Protein AF-A0A8T1SJV1-F1 (afdb_monomer_lite)

Foldseek 3Di:
DPPPPDDPPPVLLVVLVVVLVVVDDPPDDLVRSLVVCVVVVCCVVRVSPNVVSVCVVVVVVVVVVVVVVVVVVVVVVVVVVVVVVVVVVVVVVVVVVVVVVVD

Secondary structure (DSSP, 8-state):
---------HHHHHHHHHHHTTTS-TT--HHHHHHHHHHTTGGGTSHHHHHHHHHHHHHHHHHHHHHHHHHHHHHHHHHHHHHHHHHHHHHHHHHHHHHHHT-

Organism: Chelydra serpentina (NCBI:txid8475)

InterPro domains:
  IPR008906 HAT, C-terminal dimerisation domain [PF05699] (33-101)

Sequence (103 aa):
TRDDMLDIEVSDLGNELKALSRYISAGSTPKAILEYMCTNKMATLFPNAFVALRILLTLPVTVASGERSFSKLKLIKTHLRSTMTQERLVGLATVSIEHELAQ

Radius of gyration: 29.12 Å; chains: 1; bounding box: 58×38×87 Å

Structure (mmCIF, N/CA/C/O backbone):
data_AF-A0A8T1SJV1-F1
#
_entry.id   AF-A0A8T1SJV1-F1
#
loop_
_atom_site.group_PDB
_atom_site.id
_atom_site.type_symbol
_atom_site.label_atom_id
_atom_site.label_alt_id
_atom_site.label_comp_id
_atom_site.label_asym_id
_atom_site.label_entity_id
_atom_site.label_seq_id
_atom_site.pdbx_PDB_ins_code
_atom_site.Cartn_x
_atom_site.Cartn_y
_atom_site.Cartn_z
_atom_site.occupancy
_atom_site.B_iso_or_equiv
_atom_site.auth_seq_id
_atom_site.auth_comp_id
_atom_site.auth_asym_id
_atom_site.auth_atom_id
_atom_site.pdbx_PDB_model_num
ATOM 1 N N . THR A 1 1 ? -4.524 24.553 -34.885 1.00 46.28 1 THR A N 1
ATOM 2 C CA . THR A 1 1 ? -4.637 23.127 -35.253 1.00 46.28 1 THR A CA 1
ATOM 3 C C . THR A 1 1 ? -3.517 22.371 -34.584 1.00 46.28 1 THR A C 1
ATOM 5 O O . THR A 1 1 ? -2.404 22.883 -34.614 1.00 46.28 1 THR A O 1
ATOM 8 N N . ARG A 1 2 ? -3.827 21.196 -34.027 1.00 46.53 2 ARG A N 1
ATOM 9 C CA . ARG A 1 2 ? -3.014 20.332 -33.149 1.00 46.53 2 ARG A CA 1
ATOM 10 C C . ARG A 1 2 ? -3.177 20.607 -31.658 1.00 46.53 2 ARG A C 1
ATOM 12 O O . ARG A 1 2 ? -2.234 20.947 -30.958 1.00 46.53 2 ARG A O 1
ATOM 19 N N . ASP A 1 3 ? -4.412 20.372 -31.233 1.00 50.00 3 ASP A N 1
ATOM 20 C CA . ASP A 1 3 ? -4.800 19.942 -29.884 1.00 50.00 3 ASP A CA 1
ATOM 21 C C . ASP A 1 3 ? -4.587 18.413 -29.720 1.00 50.00 3 ASP A C 1
ATOM 23 O O . ASP A 1 3 ? -5.235 17.753 -28.925 1.00 50.00 3 ASP A O 1
ATOM 27 N N . ASP A 1 4 ? -3.671 17.825 -30.499 1.00 58.31 4 ASP A N 1
ATOM 28 C CA . ASP A 1 4 ? -3.424 16.380 -30.552 1.00 58.31 4 ASP A CA 1
ATOM 29 C C . ASP A 1 4 ? -2.208 16.007 -29.690 1.00 58.31 4 ASP A C 1
ATOM 31 O O . ASP A 1 4 ? -1.321 15.271 -30.132 1.00 58.31 4 ASP A O 1
ATOM 35 N N . MET A 1 5 ? -2.090 16.564 -28.478 1.00 54.81 5 MET A N 1
ATOM 36 C CA . MET A 1 5 ? -1.016 16.175 -27.556 1.00 54.81 5 MET A CA 1
ATOM 37 C C . MET A 1 5 ? -1.392 14.881 -26.826 1.00 54.81 5 MET A C 1
ATOM 39 O O . MET A 1 5 ? -1.605 14.872 -25.621 1.00 54.81 5 MET A O 1
ATOM 43 N N . LEU A 1 6 ? -1.458 13.822 -27.639 1.00 58.56 6 LEU A N 1
ATOM 44 C CA . LEU A 1 6 ? -1.183 12.418 -27.350 1.00 58.56 6 LEU A CA 1
ATOM 45 C C . LEU A 1 6 ? -1.715 11.929 -26.001 1.00 58.56 6 LEU A C 1
ATOM 47 O O . LEU A 1 6 ? -0.987 11.899 -25.006 1.00 58.56 6 LEU A O 1
ATOM 51 N N . ASP A 1 7 ? -2.961 11.456 -26.008 1.00 62.12 7 ASP A N 1
ATOM 52 C CA . ASP A 1 7 ? -3.385 10.442 -25.048 1.00 62.12 7 ASP A CA 1
ATOM 53 C C . ASP A 1 7 ? -2.308 9.349 -25.003 1.00 62.12 7 ASP A C 1
ATOM 55 O O . ASP A 1 7 ? -1.898 8.826 -26.041 1.00 62.12 7 ASP A O 1
ATOM 59 N N . ILE A 1 8 ? -1.816 9.024 -23.806 1.00 58.06 8 ILE A N 1
ATOM 60 C CA . ILE A 1 8 ? -0.963 7.850 -23.607 1.00 58.06 8 ILE A CA 1
ATOM 61 C C . ILE A 1 8 ? -1.807 6.655 -24.046 1.00 58.06 8 ILE A C 1
ATOM 63 O O . ILE A 1 8 ? -2.771 6.294 -23.364 1.00 58.06 8 ILE A O 1
ATOM 67 N N . GLU A 1 9 ? -1.486 6.068 -25.200 1.00 63.81 9 GLU A N 1
ATOM 68 C CA . GLU A 1 9 ? -2.188 4.882 -25.661 1.00 63.81 9 GLU A CA 1
ATOM 69 C C . GLU A 1 9 ? -2.053 3.808 -24.577 1.00 63.81 9 GLU A C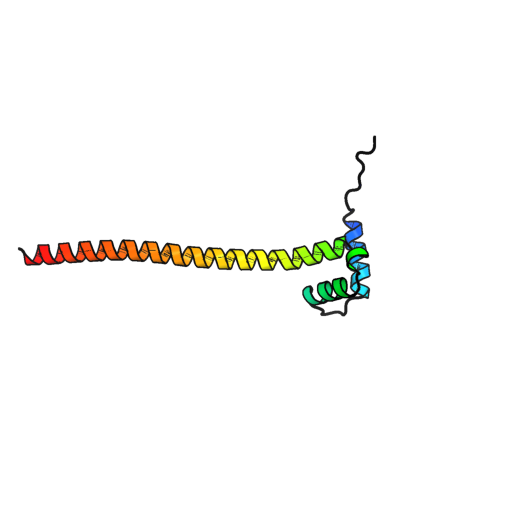 1
ATOM 71 O O . GLU A 1 9 ? -0.955 3.473 -24.137 1.00 63.81 9 GLU A O 1
ATOM 76 N N . VAL A 1 10 ? -3.172 3.221 -24.144 1.00 57.81 10 VAL A N 1
ATOM 77 C CA . VAL A 1 10 ? -3.180 2.074 -23.210 1.00 57.81 10 VAL A CA 1
ATOM 78 C C . VAL A 1 10 ? -2.234 0.954 -23.678 1.00 57.81 10 VAL A C 1
ATOM 80 O O . VAL A 1 10 ? -1.661 0.225 -22.862 1.00 57.81 10 VAL A O 1
ATOM 83 N N . SER A 1 11 ? -2.039 0.853 -24.994 1.00 62.28 11 SER A N 1
ATOM 84 C CA . SER A 1 11 ? -1.077 -0.007 -25.681 1.00 62.28 11 SER A CA 1
ATOM 85 C C . SER A 1 11 ? 0.360 0.149 -25.164 1.00 62.28 11 SER A C 1
ATOM 87 O O . SER A 1 11 ? 1.065 -0.854 -25.024 1.00 62.28 11 SER A O 1
ATOM 89 N N . ASP A 1 12 ? 0.790 1.371 -24.833 1.00 76.81 12 ASP A N 1
ATOM 90 C CA . ASP A 1 12 ? 2.160 1.668 -24.402 1.00 76.81 12 ASP A CA 1
ATOM 91 C C . ASP A 1 12 ? 2.461 1.062 -23.037 1.00 76.81 12 ASP A C 1
ATOM 93 O O . ASP A 1 12 ? 3.484 0.399 -22.869 1.00 76.81 12 ASP A O 1
ATOM 97 N N . LEU A 1 13 ? 1.531 1.160 -22.083 1.00 79.12 13 LEU A N 1
ATOM 98 C CA . LEU A 1 13 ? 1.696 0.521 -20.777 1.00 79.12 13 LEU A CA 1
ATOM 99 C C . LEU A 1 13 ? 1.818 -1.004 -20.913 1.00 79.12 13 LEU A C 1
ATOM 101 O O . LEU A 1 13 ? 2.663 -1.621 -20.265 1.00 79.12 13 LEU A O 1
ATOM 105 N N . GLY A 1 14 ? 0.992 -1.622 -21.763 1.00 79.50 14 GLY A N 1
ATOM 106 C CA . GLY A 1 14 ? 1.045 -3.065 -22.005 1.00 79.50 14 GLY A CA 1
ATOM 107 C C . GLY A 1 14 ? 2.384 -3.512 -22.599 1.00 79.50 14 GLY A C 1
ATOM 108 O O . GLY A 1 14 ? 2.958 -4.518 -22.167 1.00 79.50 14 GLY A O 1
ATOM 109 N N . ASN A 1 15 ? 2.914 -2.738 -23.547 1.00 83.50 15 ASN A N 1
ATOM 110 C CA . ASN A 1 15 ? 4.212 -2.989 -24.168 1.00 83.50 15 ASN A CA 1
ATOM 111 C C . ASN A 1 15 ? 5.368 -2.802 -23.175 1.00 83.50 15 ASN A C 1
ATOM 113 O O . ASN A 1 15 ? 6.247 -3.665 -23.095 1.00 83.50 15 ASN A O 1
ATOM 117 N N . GLU A 1 16 ? 5.338 -1.737 -22.371 1.00 85.50 16 GLU A N 1
ATOM 118 C CA . GLU A 1 16 ? 6.316 -1.494 -21.308 1.00 85.50 16 GLU A CA 1
ATOM 119 C C . GLU A 1 16 ? 6.298 -2.609 -20.258 1.00 85.50 16 GLU A C 1
ATOM 121 O O . GLU A 1 16 ? 7.354 -3.100 -19.868 1.00 85.50 16 GLU A O 1
ATOM 126 N N . LEU A 1 17 ? 5.118 -3.074 -19.835 1.00 83.25 17 LEU A N 1
ATOM 127 C CA . LEU A 1 17 ? 4.993 -4.168 -18.869 1.00 83.25 17 LEU A CA 1
ATOM 128 C C . LEU A 1 17 ? 5.525 -5.492 -19.425 1.00 83.25 17 LEU A C 1
ATOM 130 O O . LEU A 1 17 ? 6.191 -6.236 -18.703 1.00 83.25 17 LEU A O 1
ATOM 134 N N . LYS A 1 18 ? 5.286 -5.778 -20.709 1.00 85.75 18 LYS A N 1
ATOM 135 C CA . LYS A 1 18 ? 5.824 -6.969 -21.387 1.00 85.75 18 LYS A CA 1
ATOM 136 C C . LYS A 1 18 ? 7.338 -6.891 -21.593 1.00 85.75 18 LYS A C 1
ATOM 138 O O . LYS A 1 18 ? 8.013 -7.921 -21.608 1.00 85.75 18 LYS A O 1
ATOM 143 N N . ALA A 1 19 ? 7.885 -5.690 -21.769 1.00 84.75 19 ALA A N 1
ATOM 144 C CA . ALA A 1 19 ? 9.327 -5.478 -21.778 1.00 84.75 19 ALA A CA 1
ATOM 145 C C . ALA A 1 19 ? 9.902 -5.667 -20.367 1.00 84.75 19 ALA A C 1
ATOM 147 O O . ALA A 1 19 ? 10.842 -6.440 -20.191 1.00 84.75 19 ALA A O 1
ATOM 148 N N . LEU A 1 20 ? 9.283 -5.051 -19.357 1.00 82.88 20 LEU A N 1
ATOM 149 C CA . LEU A 1 20 ? 9.680 -5.130 -17.955 1.00 82.88 20 LEU A CA 1
ATOM 150 C C . LEU A 1 20 ? 9.632 -6.570 -17.423 1.00 82.88 20 LEU A C 1
ATOM 152 O O . LEU A 1 20 ? 10.535 -6.981 -16.697 1.00 82.88 20 LEU A O 1
ATOM 156 N N . SER A 1 21 ? 8.650 -7.378 -17.838 1.00 82.44 21 SER A N 1
ATOM 157 C CA . SER A 1 21 ? 8.535 -8.784 -17.427 1.00 82.44 21 SER A CA 1
ATOM 158 C C . SER A 1 21 ? 9.730 -9.645 -17.847 1.00 82.44 21 SER A C 1
ATOM 160 O O . SER A 1 21 ? 9.925 -10.713 -17.281 1.00 82.44 21 SER A O 1
ATOM 162 N N . ARG A 1 22 ? 10.535 -9.204 -18.824 1.00 83.50 22 ARG A N 1
ATOM 163 C CA . ARG A 1 22 ? 11.781 -9.886 -19.220 1.00 83.50 22 ARG A CA 1
ATOM 164 C C . ARG A 1 22 ? 12.929 -9.633 -18.244 1.00 83.50 22 ARG A C 1
ATOM 166 O O . ARG A 1 22 ? 13.856 -10.430 -18.187 1.00 83.50 22 ARG A O 1
ATOM 173 N N . TYR A 1 23 ? 12.868 -8.529 -17.504 1.00 77.31 23 TYR A N 1
ATOM 174 C CA . TYR A 1 23 ? 13.880 -8.130 -16.526 1.00 77.31 23 TYR A CA 1
ATOM 175 C C . TYR A 1 23 ? 13.514 -8.554 -15.097 1.00 77.31 23 TYR A C 1
ATOM 177 O O . TYR A 1 23 ? 14.370 -8.548 -14.216 1.00 77.31 23 TYR A O 1
ATOM 185 N N . ILE A 1 24 ? 12.253 -8.919 -14.853 1.00 79.62 24 ILE A N 1
ATOM 186 C CA . ILE A 1 24 ? 11.758 -9.340 -13.540 1.00 79.62 24 ILE A CA 1
ATOM 187 C C . ILE A 1 24 ? 11.885 -10.861 -13.389 1.00 79.62 24 ILE A C 1
ATOM 189 O O . ILE A 1 24 ? 11.439 -11.620 -14.245 1.00 79.62 24 ILE A O 1
ATOM 193 N N . SER A 1 25 ? 12.416 -11.317 -12.251 1.00 75.50 25 SER A N 1
ATOM 194 C CA . SER A 1 25 ? 12.365 -12.733 -11.868 1.00 75.50 25 SER A CA 1
ATOM 195 C C . SER A 1 25 ? 10.954 -13.116 -11.402 1.00 75.50 25 SER A C 1
ATOM 197 O O . SER A 1 25 ? 10.374 -12.434 -10.545 1.00 75.50 25 SER A O 1
ATOM 199 N N . ALA A 1 26 ? 10.393 -14.193 -11.963 1.00 70.94 26 ALA A N 1
ATOM 200 C CA . ALA A 1 26 ? 9.055 -14.686 -11.637 1.00 70.94 26 ALA A CA 1
ATOM 201 C C . ALA A 1 26 ? 8.936 -14.974 -10.126 1.00 70.94 26 ALA A C 1
ATOM 203 O O . ALA A 1 26 ? 9.637 -15.829 -9.594 1.00 70.94 26 ALA A O 1
ATOM 204 N N . GLY A 1 27 ? 8.064 -14.230 -9.434 1.00 72.38 27 GLY A N 1
ATOM 205 C CA . GLY A 1 27 ? 7.880 -14.311 -7.975 1.00 72.38 27 GLY A CA 1
ATOM 206 C C . GLY A 1 27 ? 8.364 -13.089 -7.182 1.00 72.38 27 GLY A C 1
ATOM 207 O O . GLY A 1 27 ? 8.205 -13.048 -5.963 1.00 72.38 27 GLY A O 1
ATOM 208 N N . SER A 1 28 ? 8.921 -12.072 -7.843 1.00 79.69 28 SER A N 1
ATOM 209 C CA . SER A 1 28 ? 9.336 -10.829 -7.178 1.00 79.69 28 SER A CA 1
ATOM 210 C C . SER A 1 28 ? 8.134 -10.013 -6.687 1.00 79.69 28 SER A C 1
ATOM 212 O O . SER A 1 28 ? 7.139 -9.859 -7.395 1.00 79.69 28 SER A O 1
ATOM 214 N N . THR A 1 29 ? 8.224 -9.443 -5.482 1.00 85.12 29 THR A N 1
ATOM 215 C CA . THR A 1 29 ? 7.165 -8.558 -4.967 1.00 85.12 29 THR A CA 1
ATOM 216 C C . THR A 1 29 ? 7.118 -7.241 -5.756 1.00 85.12 29 THR A C 1
ATOM 218 O O . THR A 1 29 ? 8.172 -6.746 -6.165 1.00 85.12 29 THR A O 1
ATOM 221 N N . PRO A 1 30 ? 5.942 -6.598 -5.917 1.00 82.62 30 PRO A N 1
ATOM 222 C CA . PRO A 1 30 ? 5.838 -5.313 -6.619 1.00 82.62 30 PRO A CA 1
ATOM 223 C C . PRO A 1 30 ? 6.750 -4.222 -6.036 1.00 82.62 30 PRO A C 1
ATOM 225 O O . PRO A 1 30 ? 7.267 -3.384 -6.770 1.00 82.62 30 PRO A O 1
ATOM 228 N N . LYS A 1 31 ? 7.012 -4.268 -4.721 1.00 84.62 31 LYS A N 1
ATOM 229 C CA . LYS A 1 31 ? 7.964 -3.379 -4.042 1.00 84.62 31 LYS A CA 1
ATOM 230 C C . LYS A 1 31 ? 9.409 -3.630 -4.485 1.00 84.62 31 LYS A C 1
ATOM 232 O O . LYS A 1 31 ? 10.105 -2.673 -4.803 1.00 84.62 31 LYS A O 1
ATOM 237 N N . ALA A 1 32 ? 9.839 -4.892 -4.533 1.00 85.69 32 ALA A N 1
ATOM 238 C CA . ALA A 1 32 ? 11.184 -5.253 -4.985 1.00 85.69 32 ALA A CA 1
ATOM 239 C C . ALA A 1 32 ? 11.403 -4.885 -6.461 1.00 85.69 32 ALA A C 1
ATOM 241 O O . ALA A 1 32 ? 12.470 -4.401 -6.830 1.00 85.69 32 ALA A O 1
ATOM 242 N N . ILE A 1 33 ? 10.369 -5.045 -7.293 1.00 85.56 33 ILE A N 1
ATOM 243 C CA . ILE A 1 33 ? 10.389 -4.622 -8.700 1.00 85.56 33 ILE A CA 1
ATOM 244 C C . ILE A 1 33 ? 10.576 -3.102 -8.797 1.00 85.56 33 ILE A C 1
ATOM 246 O O . ILE A 1 33 ? 11.428 -2.635 -9.550 1.00 85.56 33 ILE A O 1
ATOM 250 N N . LEU A 1 34 ? 9.835 -2.324 -8.001 1.00 84.69 34 LEU A N 1
ATOM 251 C CA . LEU A 1 34 ? 9.963 -0.865 -7.981 1.00 84.69 34 LEU A CA 1
ATOM 252 C C . LEU A 1 34 ? 11.360 -0.412 -7.517 1.00 84.69 34 LEU A C 1
ATOM 254 O O . LEU A 1 34 ? 11.946 0.495 -8.104 1.00 84.69 34 LEU A O 1
ATOM 258 N N . GLU A 1 35 ? 11.915 -1.059 -6.492 1.00 85.69 35 GLU A N 1
ATOM 259 C CA . GLU A 1 35 ? 13.259 -0.775 -5.973 1.00 85.69 35 GLU A CA 1
ATOM 260 C C . GLU A 1 35 ? 14.353 -1.102 -7.002 1.00 85.69 35 GLU A C 1
ATOM 262 O O . GLU A 1 35 ? 15.275 -0.307 -7.215 1.00 85.69 35 GLU A O 1
ATOM 267 N N . TYR A 1 36 ? 14.198 -2.216 -7.721 1.00 84.62 36 TYR A N 1
ATOM 268 C CA . TYR A 1 36 ? 15.058 -2.581 -8.843 1.00 84.62 36 TYR A CA 1
ATOM 269 C C . TYR A 1 36 ? 14.986 -1.544 -9.975 1.00 84.62 36 TYR A C 1
ATOM 271 O O . TYR A 1 36 ? 16.022 -1.130 -10.500 1.00 84.62 36 TYR A O 1
ATOM 279 N N . MET A 1 37 ? 13.786 -1.069 -10.324 1.00 83.94 37 MET A N 1
ATOM 280 C CA . MET A 1 37 ? 13.612 -0.030 -11.345 1.00 83.94 37 MET A CA 1
ATOM 281 C C . MET A 1 37 ? 14.256 1.304 -10.941 1.00 83.94 37 MET A C 1
ATOM 283 O O . MET A 1 37 ? 14.879 1.955 -11.783 1.00 83.94 37 MET A O 1
ATOM 287 N N . CYS A 1 38 ? 14.149 1.696 -9.667 1.00 82.50 38 CYS A N 1
ATOM 288 C CA . CYS A 1 38 ? 14.798 2.897 -9.133 1.00 82.50 38 CYS A CA 1
ATOM 289 C C . CYS A 1 38 ? 16.327 2.785 -9.166 1.00 82.50 38 CYS A C 1
ATOM 291 O O . CYS A 1 38 ? 17.001 3.710 -9.619 1.00 82.50 38 CYS A O 1
ATOM 293 N N . THR A 1 39 ? 16.871 1.646 -8.734 1.00 83.12 39 THR A N 1
ATOM 294 C CA . THR A 1 39 ? 18.324 1.420 -8.646 1.00 83.12 39 THR A CA 1
ATOM 295 C C . THR A 1 39 ? 18.985 1.421 -10.024 1.00 83.12 39 THR A C 1
ATOM 297 O O . THR A 1 39 ? 20.060 1.989 -10.198 1.00 83.12 39 THR A O 1
ATOM 300 N N . ASN A 1 40 ? 18.314 0.859 -11.031 1.00 79.50 40 ASN A N 1
ATOM 301 C CA . ASN A 1 40 ? 18.834 0.768 -12.398 1.00 79.50 40 ASN A CA 1
ATOM 302 C C . ASN A 1 40 ? 18.467 1.971 -13.287 1.00 79.50 40 ASN A C 1
ATOM 304 O O . ASN A 1 40 ? 18.680 1.912 -14.495 1.00 79.50 40 ASN A O 1
ATOM 308 N N . LYS A 1 41 ? 17.891 3.050 -12.727 1.00 75.31 41 LYS A N 1
ATOM 309 C CA . LYS A 1 41 ? 17.378 4.218 -13.478 1.00 75.31 41 LYS A CA 1
ATOM 310 C C . LYS A 1 41 ? 16.410 3.849 -14.619 1.00 75.31 41 LYS A C 1
ATOM 312 O O . LYS A 1 41 ? 16.262 4.590 -15.583 1.00 75.31 41 LYS A O 1
ATOM 317 N N . MET A 1 42 ? 15.689 2.736 -14.485 1.00 73.06 42 MET A N 1
ATOM 318 C CA . MET A 1 42 ? 14.714 2.259 -15.477 1.00 73.06 42 MET A CA 1
ATOM 319 C C . MET A 1 42 ? 13.385 3.025 -15.409 1.00 73.06 42 MET A C 1
ATOM 321 O O . MET A 1 42 ? 12.509 2.821 -16.244 1.00 73.06 42 MET A O 1
ATOM 325 N N . ALA A 1 43 ? 13.234 3.931 -14.436 1.00 70.88 43 ALA A N 1
ATOM 326 C CA . ALA A 1 43 ? 12.067 4.799 -14.298 1.00 70.88 43 ALA A CA 1
ATOM 327 C C . ALA A 1 43 ? 11.853 5.720 -15.514 1.00 70.88 43 ALA A C 1
ATOM 329 O O . ALA A 1 43 ? 10.719 6.081 -15.806 1.00 70.88 43 ALA A O 1
ATOM 330 N N . THR A 1 44 ? 12.920 6.078 -16.238 1.00 73.31 44 THR A N 1
ATOM 331 C CA . THR A 1 44 ? 12.825 6.853 -17.486 1.00 73.31 44 THR A CA 1
ATOM 332 C C . THR A 1 44 ? 12.630 5.976 -18.721 1.00 73.31 44 THR A C 1
ATOM 334 O O . THR A 1 44 ? 12.257 6.493 -19.766 1.00 73.31 44 THR A O 1
ATOM 337 N N . LEU A 1 45 ? 12.908 4.670 -18.618 1.00 77.00 45 LEU A N 1
ATOM 338 C CA . LEU A 1 45 ? 12.776 3.715 -19.721 1.00 77.00 45 LEU A CA 1
ATOM 339 C C . LEU A 1 45 ? 11.345 3.170 -19.831 1.00 77.00 45 LEU A C 1
ATOM 341 O O . LEU A 1 45 ? 10.876 2.904 -20.930 1.00 77.00 45 LEU A O 1
ATOM 345 N N . PHE A 1 46 ? 10.663 3.036 -18.690 1.00 81.69 46 PHE A N 1
ATOM 346 C CA . PHE A 1 46 ? 9.281 2.560 -18.593 1.00 81.69 46 PHE A CA 1
ATOM 347 C C . PHE A 1 46 ? 8.461 3.474 -17.662 1.00 81.69 46 PHE A C 1
ATOM 349 O O . PHE A 1 46 ? 8.138 3.085 -16.529 1.0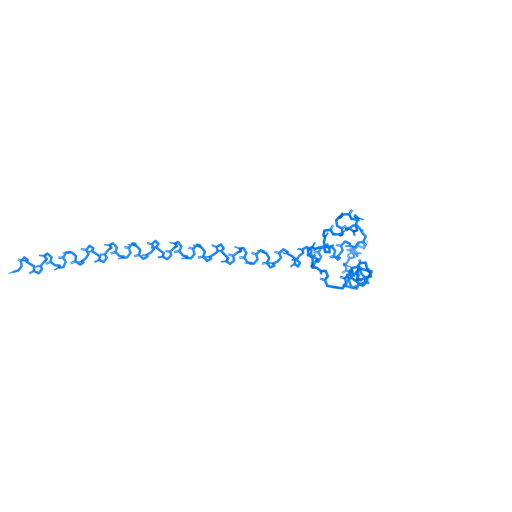0 81.69 46 PHE A O 1
ATOM 356 N N . PRO A 1 47 ? 8.196 4.730 -18.070 1.00 80.69 47 PRO A N 1
ATOM 357 C CA . PRO A 1 47 ? 7.547 5.721 -17.215 1.00 80.69 47 PRO A CA 1
ATOM 358 C C . PRO A 1 47 ? 6.117 5.318 -16.838 1.00 80.69 47 PRO A C 1
ATOM 360 O O . PRO A 1 47 ? 5.717 5.498 -15.684 1.00 80.69 47 PRO A O 1
ATOM 363 N N . ASN A 1 48 ? 5.364 4.716 -17.762 1.00 84.25 48 ASN A N 1
ATOM 364 C CA . ASN A 1 48 ? 3.981 4.315 -17.517 1.00 84.25 48 ASN A CA 1
ATOM 365 C C . ASN A 1 48 ? 3.927 3.120 -16.561 1.00 84.25 48 ASN A C 1
ATOM 367 O O . ASN A 1 48 ? 3.169 3.135 -15.585 1.00 84.25 48 ASN A O 1
ATOM 371 N N . ALA A 1 49 ? 4.781 2.113 -16.774 1.00 84.38 49 ALA A N 1
ATOM 372 C CA . ALA A 1 49 ? 4.884 0.961 -15.879 1.00 84.38 49 ALA A CA 1
ATOM 373 C C . ALA A 1 49 ? 5.330 1.369 -14.464 1.00 84.38 49 ALA A C 1
ATOM 375 O O . ALA A 1 49 ? 4.803 0.863 -13.468 1.00 84.38 49 ALA A O 1
ATOM 376 N N . PHE A 1 50 ? 6.260 2.322 -14.360 1.00 85.25 50 PHE A N 1
ATOM 377 C CA . PHE A 1 50 ? 6.718 2.858 -13.080 1.00 85.25 50 PHE A CA 1
ATOM 378 C C . PHE A 1 50 ? 5.591 3.572 -12.318 1.00 85.25 50 PHE A C 1
ATOM 380 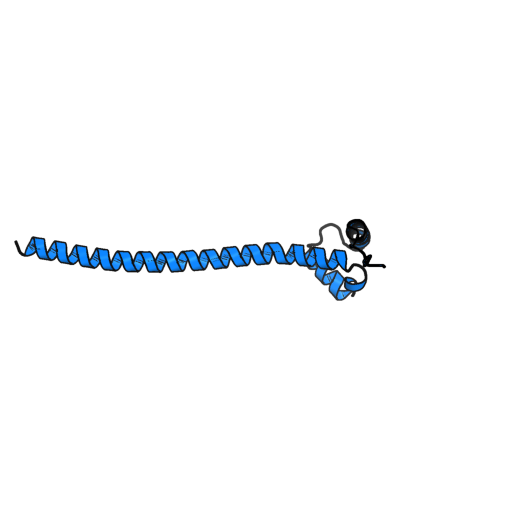O O . PHE A 1 50 ? 5.395 3.330 -11.123 1.00 85.25 50 PHE A O 1
ATOM 387 N N . VAL A 1 51 ? 4.816 4.421 -13.001 1.00 86.06 51 VAL A N 1
ATOM 388 C CA . VAL A 1 51 ? 3.658 5.107 -12.407 1.00 86.06 51 VAL A CA 1
ATOM 389 C C . VAL A 1 51 ? 2.586 4.102 -11.978 1.00 86.06 51 VAL A C 1
ATOM 391 O O . VAL A 1 51 ? 2.099 4.188 -10.848 1.00 86.06 51 VAL A O 1
ATOM 394 N N . ALA A 1 52 ? 2.274 3.105 -12.810 1.00 87.06 52 ALA A N 1
ATOM 395 C CA . ALA A 1 52 ? 1.298 2.065 -12.486 1.00 87.06 52 ALA A CA 1
ATOM 396 C C . ALA A 1 52 ? 1.690 1.269 -11.227 1.00 87.06 52 ALA A C 1
ATOM 398 O O . ALA A 1 52 ? 0.864 1.089 -10.329 1.00 87.06 52 ALA A O 1
ATOM 399 N N . LEU A 1 53 ? 2.958 0.857 -11.104 1.00 86.94 53 LEU A N 1
ATOM 400 C CA . LEU A 1 53 ? 3.469 0.160 -9.915 1.00 86.94 53 LEU A CA 1
ATOM 401 C C . LEU A 1 53 ? 3.413 1.033 -8.654 1.00 86.94 53 LEU A C 1
ATOM 403 O O . LEU A 1 53 ? 3.073 0.543 -7.574 1.00 86.94 53 LEU A O 1
ATOM 407 N N . ARG A 1 54 ? 3.701 2.334 -8.774 1.00 86.19 54 ARG A N 1
ATOM 408 C CA . ARG A 1 54 ? 3.562 3.280 -7.657 1.00 86.19 54 ARG A CA 1
ATOM 409 C C . ARG A 1 54 ? 2.116 3.416 -7.204 1.00 86.19 54 ARG A C 1
ATOM 411 O O . ARG A 1 54 ? 1.869 3.388 -5.999 1.00 86.19 54 ARG A O 1
ATOM 418 N N . ILE A 1 55 ? 1.172 3.544 -8.133 1.00 87.00 55 ILE A N 1
ATOM 419 C CA . ILE A 1 55 ? -0.262 3.615 -7.819 1.00 87.00 55 ILE A CA 1
ATOM 420 C C . ILE A 1 55 ? -0.708 2.313 -7.147 1.00 87.00 55 ILE A C 1
ATOM 422 O O . ILE A 1 55 ? -1.309 2.364 -6.074 1.00 87.00 55 ILE A O 1
ATOM 426 N N . LEU A 1 56 ? -0.329 1.158 -7.705 1.00 85.94 56 LEU A N 1
ATOM 427 C CA . LEU A 1 56 ? -0.642 -0.162 -7.152 1.00 85.94 56 LEU A CA 1
ATOM 428 C C . LEU A 1 56 ? -0.144 -0.335 -5.713 1.00 85.94 56 LEU A C 1
ATOM 430 O O . LEU A 1 56 ? -0.834 -0.952 -4.913 1.00 85.94 56 LEU A O 1
ATOM 434 N N . LEU A 1 57 ? 1.034 0.193 -5.369 1.00 83.06 57 LEU A N 1
ATOM 435 C CA . LEU A 1 57 ? 1.572 0.123 -4.005 1.00 83.06 57 LEU A CA 1
ATOM 436 C C . LEU A 1 57 ? 0.985 1.194 -3.075 1.00 83.06 57 LEU A C 1
ATOM 438 O O . LEU A 1 57 ? 0.871 0.965 -1.874 1.00 83.06 57 LEU A O 1
ATOM 442 N N . THR A 1 58 ? 0.598 2.353 -3.608 1.00 85.25 58 THR A N 1
ATOM 443 C CA . THR A 1 58 ? 0.101 3.484 -2.808 1.00 85.25 58 THR A CA 1
ATOM 444 C C . THR A 1 58 ? -1.381 3.344 -2.470 1.00 85.25 58 THR A C 1
ATOM 446 O O . THR A 1 58 ? -1.774 3.684 -1.356 1.00 85.25 58 THR A O 1
ATOM 449 N N . LEU A 1 59 ? -2.204 2.821 -3.386 1.00 81.75 59 LEU A N 1
ATOM 450 C CA . LEU A 1 59 ? -3.642 2.618 -3.180 1.00 81.75 59 LEU A CA 1
ATOM 451 C C . LEU A 1 59 ? -3.954 1.729 -1.962 1.00 81.75 59 LEU A C 1
ATOM 453 O O . LEU A 1 59 ? -4.612 2.221 -1.047 1.00 81.75 59 LEU A O 1
ATOM 457 N N . PRO A 1 60 ? -3.466 0.476 -1.862 1.00 74.31 60 PRO A N 1
ATOM 458 C CA . PRO A 1 60 ? -3.763 -0.385 -0.721 1.00 74.31 60 PRO A CA 1
ATOM 459 C C . PRO A 1 60 ? -3.172 0.163 0.582 1.00 74.31 60 PRO A C 1
ATOM 461 O O . PRO A 1 60 ? -3.802 0.049 1.629 1.00 74.31 60 PRO A O 1
ATOM 464 N N . VAL A 1 61 ? -2.001 0.808 0.534 1.00 74.12 61 VAL A N 1
ATOM 465 C CA . VAL A 1 61 ? -1.378 1.430 1.715 1.00 74.12 61 VAL A CA 1
ATOM 466 C C . VAL A 1 61 ? -2.208 2.610 2.220 1.00 74.12 61 VAL A C 1
ATOM 468 O O . VAL A 1 61 ? -2.437 2.733 3.422 1.00 74.12 61 VAL A O 1
ATOM 471 N N . THR A 1 62 ? -2.700 3.456 1.315 1.00 74.56 62 THR A N 1
ATOM 472 C CA . THR A 1 62 ? -3.547 4.605 1.658 1.00 74.56 62 THR A CA 1
ATOM 473 C C . THR A 1 62 ? -4.903 4.152 2.182 1.00 74.56 62 THR A C 1
ATOM 475 O O . THR A 1 62 ? -5.351 4.666 3.203 1.00 74.56 62 THR A O 1
ATOM 47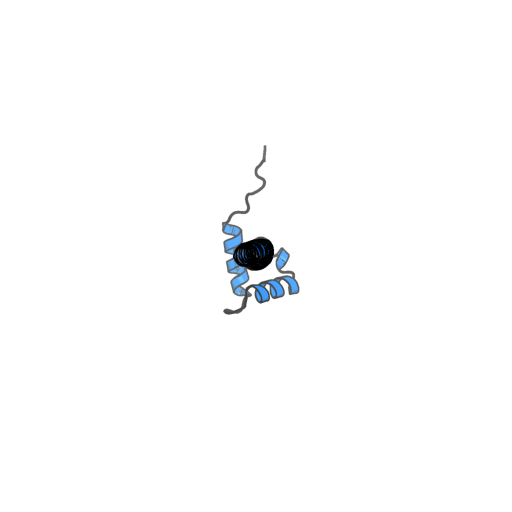8 N N . VAL A 1 63 ? -5.524 3.156 1.542 1.00 78.00 63 VAL A N 1
ATOM 479 C CA . VAL A 1 63 ? -6.805 2.586 1.984 1.00 78.00 63 VAL A CA 1
ATOM 480 C C . VAL A 1 63 ? -6.662 1.967 3.373 1.00 78.00 63 VAL A C 1
ATOM 482 O O . VAL A 1 63 ? -7.384 2.364 4.283 1.00 78.00 63 VAL A O 1
ATOM 485 N N . ALA A 1 64 ? -5.669 1.099 3.592 1.00 80.12 64 ALA A N 1
ATOM 486 C CA . ALA A 1 64 ? -5.440 0.480 4.898 1.00 80.12 64 ALA A CA 1
ATOM 487 C C . ALA A 1 64 ? -5.103 1.513 5.992 1.00 80.12 64 ALA A C 1
ATOM 489 O O . ALA A 1 64 ? -5.555 1.396 7.134 1.00 80.12 64 ALA A O 1
ATOM 490 N N . SER A 1 65 ? -4.320 2.546 5.660 1.00 80.31 65 SER A N 1
ATOM 491 C CA . SER A 1 65 ? -4.006 3.645 6.581 1.00 80.31 65 SER A CA 1
ATOM 492 C C . SER A 1 65 ? -5.245 4.480 6.919 1.00 80.31 65 SER A C 1
ATOM 494 O O . SER A 1 65 ? -5.474 4.811 8.088 1.00 80.31 65 SER A O 1
ATOM 496 N N . GLY A 1 66 ? -6.079 4.772 5.919 1.00 81.31 66 GLY A N 1
ATOM 497 C CA . GLY A 1 66 ? -7.352 5.467 6.077 1.00 81.31 66 GLY A CA 1
ATOM 498 C C . GLY A 1 66 ? -8.316 4.684 6.963 1.00 81.31 66 GLY A C 1
ATOM 499 O O . GLY A 1 66 ? -8.781 5.212 7.971 1.00 81.31 66 GLY A O 1
ATOM 500 N N . GLU A 1 67 ? -8.551 3.406 6.663 1.00 82.31 67 GLU A N 1
ATOM 501 C CA . GLU A 1 67 ? -9.391 2.510 7.469 1.00 82.31 67 GLU A CA 1
ATOM 502 C C . GLU A 1 67 ? -8.905 2.418 8.918 1.00 82.31 67 GLU A C 1
ATOM 504 O O . GLU A 1 67 ? -9.697 2.561 9.857 1.00 82.31 67 GLU A O 1
ATOM 509 N N . ARG A 1 68 ? -7.591 2.250 9.122 1.00 87.19 68 ARG A N 1
ATOM 510 C CA . ARG A 1 68 ? -6.990 2.225 10.461 1.00 87.19 68 ARG A CA 1
ATOM 511 C C . ARG A 1 68 ? -7.219 3.551 11.191 1.00 87.19 68 ARG A C 1
ATOM 513 O O . ARG A 1 68 ? -7.594 3.531 12.364 1.00 87.19 68 ARG A O 1
ATOM 520 N N . SER A 1 69 ? -7.038 4.684 10.516 1.00 89.62 69 SER A N 1
ATOM 521 C CA . SER A 1 69 ? -7.226 6.022 11.095 1.00 89.62 69 SER A CA 1
ATOM 522 C C . SER A 1 69 ? -8.690 6.288 11.461 1.00 89.62 69 SER A C 1
ATOM 524 O O . SER A 1 69 ? -8.983 6.683 12.592 1.00 89.62 69 SER A O 1
ATOM 526 N N . PHE A 1 70 ? -9.633 5.987 10.565 1.00 87.06 70 PHE A N 1
ATOM 527 C CA . PHE A 1 70 ? -11.067 6.122 10.834 1.00 87.06 70 PHE A CA 1
ATOM 528 C C . PHE A 1 70 ? -11.554 5.166 11.924 1.00 87.06 70 PHE A C 1
ATOM 530 O O . PHE A 1 70 ? -12.383 5.553 12.746 1.00 87.06 70 PHE A O 1
ATOM 537 N N . SER A 1 71 ? -11.012 3.948 11.991 1.00 92.06 71 SER A N 1
ATOM 538 C CA . SER A 1 71 ? -11.304 2.997 13.067 1.00 92.06 71 SER A CA 1
ATOM 539 C C . SER A 1 71 ? -10.884 3.546 14.436 1.00 92.06 71 SER A C 1
ATOM 541 O O . SER A 1 71 ? -11.674 3.529 15.385 1.00 92.06 71 SER A O 1
ATOM 543 N N . LYS A 1 72 ? -9.683 4.135 14.537 1.00 91.12 72 LYS A N 1
ATOM 544 C CA . LYS A 1 72 ? -9.213 4.791 15.770 1.00 91.12 72 LYS A CA 1
ATOM 545 C C . LYS A 1 72 ? -10.097 5.974 16.161 1.00 91.12 72 LYS A C 1
ATOM 547 O O . LYS A 1 72 ? -10.496 6.072 17.320 1.00 91.12 72 LYS A O 1
ATOM 552 N N . LEU A 1 73 ? -10.465 6.827 15.206 1.00 92.12 73 LEU A N 1
ATOM 553 C CA . LEU A 1 73 ? -11.383 7.943 15.452 1.00 92.12 73 LEU A CA 1
ATOM 554 C C . LEU A 1 73 ? -12.766 7.464 15.910 1.00 92.12 73 LEU A C 1
ATOM 556 O O . LEU A 1 73 ? -13.334 8.024 16.850 1.00 92.12 73 LEU A O 1
ATOM 560 N N . LYS A 1 74 ? -13.296 6.403 15.292 1.00 93.00 74 LYS A N 1
ATOM 561 C CA . LYS A 1 74 ? -14.566 5.785 15.689 1.00 93.00 74 LYS A CA 1
ATOM 562 C C . LYS A 1 74 ? -14.508 5.277 17.128 1.00 93.00 74 LYS A C 1
ATOM 564 O O . LYS A 1 74 ? -15.449 5.523 17.883 1.00 93.00 74 LYS A O 1
ATOM 569 N N . LEU A 1 75 ? -13.414 4.622 17.522 1.00 94.56 75 LEU A N 1
ATOM 570 C CA . LEU A 1 75 ? -13.213 4.143 18.890 1.00 94.56 75 LEU A CA 1
ATOM 571 C C . LEU A 1 75 ? -13.196 5.300 19.900 1.00 94.56 75 LEU A C 1
ATOM 573 O O . LEU A 1 75 ? -13.944 5.257 20.873 1.00 94.56 75 LEU A O 1
ATOM 577 N N . ILE A 1 76 ? -12.416 6.355 19.640 1.00 94.12 76 ILE A N 1
ATOM 578 C CA . ILE A 1 76 ? -12.323 7.533 20.521 1.00 94.12 76 ILE A CA 1
AT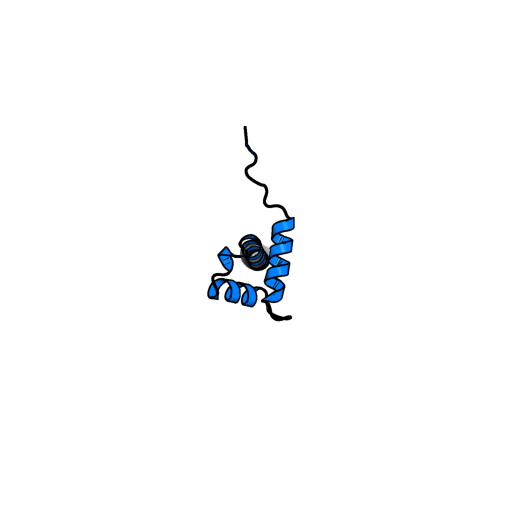OM 579 C C . ILE A 1 76 ? -13.692 8.204 20.675 1.00 94.12 76 ILE A C 1
ATOM 581 O O . ILE A 1 76 ? -14.143 8.449 21.792 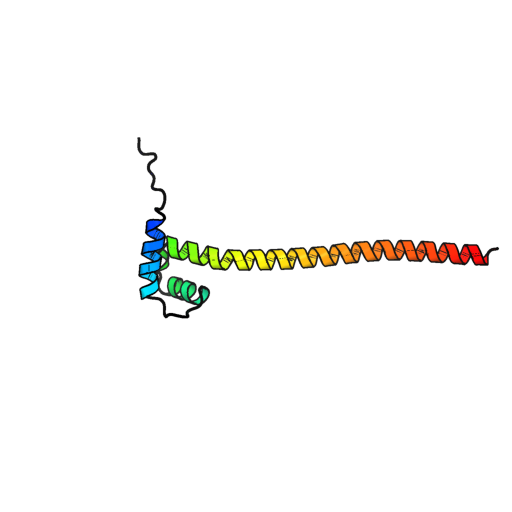1.00 94.12 76 ILE A O 1
ATOM 585 N N . LYS A 1 77 ? -14.388 8.455 19.559 1.00 92.75 77 LYS A N 1
ATOM 586 C CA . LYS A 1 77 ? -15.716 9.085 19.567 1.00 92.75 77 LYS A CA 1
ATOM 587 C C . LYS A 1 77 ? -16.737 8.253 20.346 1.00 92.75 77 LYS A C 1
ATOM 589 O O . LYS A 1 77 ? -17.547 8.814 21.081 1.00 92.75 77 LYS A O 1
ATOM 594 N N . THR A 1 78 ? -16.695 6.931 20.181 1.00 94.00 78 THR A N 1
ATOM 595 C CA . THR A 1 78 ? -17.583 6.007 20.897 1.00 94.00 78 THR A CA 1
ATOM 596 C C . THR A 1 78 ? -17.289 6.036 22.391 1.00 94.00 78 THR A C 1
ATOM 598 O O . THR A 1 78 ? -18.213 6.222 23.175 1.00 94.00 78 THR A O 1
ATOM 601 N N . HIS A 1 79 ? -16.015 5.951 22.783 1.00 93.88 79 HIS A N 1
ATOM 602 C CA . HIS A 1 79 ? -15.610 6.005 24.185 1.00 93.88 79 HIS A CA 1
ATOM 603 C C . HIS A 1 79 ? -16.075 7.300 24.861 1.00 93.88 79 HIS A C 1
ATOM 605 O O . HIS A 1 79 ? -16.746 7.243 25.887 1.00 93.88 79 HIS A O 1
ATOM 611 N N . LEU A 1 80 ? -15.821 8.458 24.240 1.00 93.56 80 LEU A N 1
ATOM 612 C CA . LEU A 1 80 ? -16.230 9.754 24.788 1.00 93.56 80 LEU A CA 1
ATOM 613 C C . LEU A 1 80 ? -17.752 9.852 24.965 1.00 93.56 80 LEU A C 1
ATOM 615 O O . LEU A 1 80 ? -18.237 10.298 26.004 1.00 93.56 80 LEU A O 1
ATOM 619 N N . ARG A 1 81 ? -18.516 9.396 23.963 1.00 94.19 81 ARG A N 1
ATOM 620 C CA . ARG A 1 81 ? -19.982 9.383 24.024 1.00 94.19 81 ARG A CA 1
ATOM 621 C C . ARG A 1 81 ? -20.500 8.470 25.133 1.00 94.19 81 ARG A C 1
ATOM 623 O O . ARG A 1 81 ? -21.433 8.853 25.841 1.00 94.19 81 ARG A O 1
ATOM 630 N N . SER A 1 82 ? -19.926 7.277 25.261 1.00 92.12 82 SER A N 1
ATOM 631 C CA . SER A 1 82 ? -20.292 6.321 26.302 1.00 92.12 82 SER A CA 1
ATOM 632 C C . SER A 1 82 ? -19.998 6.883 27.687 1.00 92.12 82 SER A C 1
ATOM 634 O O . SER A 1 82 ? -20.895 6.868 28.520 1.00 92.12 82 SER A O 1
ATOM 636 N N . THR A 1 83 ? -18.814 7.458 27.913 1.00 94.19 83 THR A N 1
ATOM 637 C CA . THR A 1 83 ? -18.437 8.048 29.208 1.00 94.19 83 THR A CA 1
ATOM 638 C C . THR A 1 83 ? -19.363 9.200 29.603 1.00 94.19 83 THR A C 1
ATOM 640 O O . THR A 1 83 ? -19.884 9.193 30.712 1.00 94.19 83 THR A O 1
ATOM 643 N N . MET A 1 84 ? -19.674 10.122 28.682 1.00 91.69 84 MET A N 1
ATOM 644 C CA . MET A 1 84 ? -20.648 11.198 28.939 1.00 91.69 84 MET A CA 1
ATOM 645 C C . MET A 1 84 ? -22.044 10.666 29.294 1.00 91.69 84 MET A C 1
ATOM 647 O O . MET A 1 84 ? -22.747 11.234 30.125 1.00 91.69 84 MET A O 1
ATOM 651 N N . THR A 1 85 ? -22.479 9.582 28.646 1.00 92.88 85 THR A N 1
ATOM 652 C CA . THR A 1 85 ? -23.791 8.977 28.926 1.00 92.88 85 THR A CA 1
ATOM 653 C C . THR A 1 85 ? -23.789 8.263 30.276 1.00 92.88 85 THR A C 1
ATOM 655 O O . THR A 1 85 ? -24.761 8.371 31.017 1.00 92.88 85 THR A O 1
ATOM 658 N N . GLN A 1 86 ? -22.693 7.575 30.604 1.00 94.81 86 GLN A N 1
ATOM 659 C CA . GLN A 1 86 ? -22.504 6.899 31.884 1.00 94.81 86 GLN A CA 1
ATOM 660 C C . GLN A 1 86 ? -22.507 7.888 33.049 1.00 94.81 86 GLN A C 1
ATOM 662 O O . GLN A 1 86 ? -23.228 7.662 34.009 1.00 94.81 86 GLN A O 1
ATOM 667 N N . GLU A 1 87 ? -21.799 9.016 32.950 1.00 94.25 87 GLU A N 1
ATOM 668 C CA . GLU A 1 87 ? -21.800 10.052 33.995 1.00 94.25 87 GLU A CA 1
ATOM 669 C C . GLU A 1 87 ? -23.221 10.552 34.302 1.00 94.25 87 GLU A C 1
ATOM 671 O O . GLU A 1 87 ? -23.642 10.602 35.457 1.00 94.25 87 GLU A O 1
ATOM 676 N N . ARG A 1 88 ? -24.003 10.844 33.254 1.00 94.75 88 ARG A N 1
ATOM 677 C CA . ARG A 1 88 ? -25.401 11.272 33.403 1.00 94.75 88 ARG A CA 1
ATOM 678 C C . ARG A 1 88 ? -26.279 10.188 34.019 1.00 94.75 88 ARG A C 1
ATOM 680 O O . ARG A 1 88 ? -27.140 10.502 34.836 1.00 94.75 88 ARG A O 1
ATOM 687 N N . LEU A 1 89 ? -26.085 8.935 33.612 1.00 94.75 89 LEU A N 1
ATOM 688 C CA . LEU A 1 89 ? -26.836 7.803 34.148 1.00 94.75 89 LEU A CA 1
ATOM 689 C C . LEU A 1 89 ? -26.521 7.587 35.631 1.00 94.75 89 LEU A C 1
ATOM 691 O O . LEU A 1 89 ? -27.444 7.423 36.420 1.00 94.75 89 LEU A O 1
ATOM 695 N N . VAL A 1 90 ? -25.242 7.644 36.005 1.00 96.06 90 VAL A N 1
ATOM 696 C CA . VAL A 1 90 ? -24.791 7.541 37.398 1.00 96.06 90 VAL A CA 1
ATOM 697 C C . VAL A 1 90 ? -25.401 8.662 38.236 1.00 96.06 90 VAL A C 1
ATOM 699 O O . VAL A 1 90 ? -25.986 8.378 39.274 1.00 96.06 90 VAL A O 1
ATOM 702 N N . GLY A 1 91 ? -25.356 9.914 37.766 1.00 94.12 91 GLY A N 1
ATOM 703 C CA . GLY A 1 91 ? -25.967 11.039 38.481 1.00 94.12 91 GLY A CA 1
ATOM 704 C C . GLY A 1 91 ? -27.474 10.868 38.705 1.00 94.12 91 GLY A C 1
ATOM 705 O O . GLY A 1 91 ? -27.964 11.110 39.805 1.00 94.12 91 GLY A O 1
ATOM 706 N N . LEU A 1 92 ? -28.210 10.402 37.690 1.00 94.19 92 LEU A N 1
ATOM 707 C CA . LEU A 1 92 ? -29.644 10.119 37.819 1.00 94.19 92 LEU A CA 1
ATOM 708 C C . LEU A 1 92 ? -29.929 8.953 38.771 1.00 94.19 92 LEU A C 1
ATOM 710 O O . LEU A 1 92 ? -30.869 9.036 39.556 1.00 94.19 92 LEU A O 1
ATOM 714 N N . ALA A 1 93 ? -29.123 7.891 38.719 1.00 93.94 93 ALA A N 1
ATOM 715 C CA . ALA A 1 93 ? -29.258 6.754 39.622 1.00 93.94 93 ALA A CA 1
ATOM 716 C C . ALA A 1 93 ? -29.066 7.184 41.084 1.00 93.94 93 ALA A C 1
ATOM 718 O O . ALA A 1 93 ? -29.893 6.843 41.923 1.00 93.94 93 ALA A O 1
ATOM 719 N N . THR A 1 94 ? -28.045 7.997 41.375 1.00 94.62 94 THR A N 1
ATOM 720 C CA . THR A 1 94 ? -27.813 8.531 42.725 1.00 94.62 94 THR A CA 1
ATOM 721 C C . THR A 1 94 ? -28.993 9.370 43.212 1.00 94.62 94 THR A C 1
ATOM 723 O O . THR A 1 94 ? -29.495 9.126 44.302 1.00 94.62 94 THR A O 1
ATOM 726 N N . VAL A 1 95 ? -29.492 10.310 42.398 1.00 94.00 95 VAL A N 1
ATOM 727 C CA . VAL A 1 95 ? -30.662 11.133 42.768 1.00 94.00 95 VAL A CA 1
ATOM 728 C C . VAL A 1 95 ? -31.901 10.268 43.019 1.00 94.00 95 VAL A C 1
ATOM 730 O O . VAL A 1 95 ? -32.655 10.543 43.948 1.00 94.00 95 VAL A O 1
ATOM 733 N N . SER A 1 96 ? -32.106 9.214 42.223 1.00 93.62 96 SER A N 1
ATOM 734 C CA . SER A 1 96 ? -33.232 8.291 42.398 1.00 93.62 96 SER A CA 1
ATOM 735 C C . SER A 1 96 ? -33.157 7.515 43.715 1.00 93.62 96 SER A C 1
ATOM 737 O O . SER A 1 96 ? -34.187 7.343 44.358 1.00 93.62 96 SER A O 1
ATOM 739 N N . ILE A 1 97 ? -31.965 7.060 44.113 1.00 93.31 97 ILE A N 1
ATOM 740 C CA . ILE A 1 97 ? -31.757 6.316 45.367 1.00 93.31 97 ILE A CA 1
ATOM 741 C C . ILE A 1 97 ? -31.973 7.233 46.577 1.00 93.31 97 ILE A C 1
ATOM 743 O O . ILE A 1 97 ? -32.703 6.875 47.495 1.00 93.31 97 ILE A O 1
ATOM 747 N N . GLU A 1 98 ? -31.381 8.430 46.570 1.00 93.25 98 GLU A N 1
ATOM 748 C CA . GLU A 1 98 ? -31.554 9.405 47.659 1.00 93.25 98 GLU A CA 1
ATOM 749 C C . GLU A 1 98 ? -33.023 9.833 47.812 1.00 93.25 98 GLU A C 1
ATOM 751 O O . GLU A 1 98 ? -33.502 10.042 48.924 1.00 93.25 98 GLU A O 1
ATOM 756 N N . HIS A 1 99 ? -33.763 9.930 46.701 1.00 90.31 99 HIS A N 1
ATOM 757 C CA . HIS A 1 99 ? -35.193 10.222 46.738 1.00 90.31 99 HIS A CA 1
ATOM 758 C C . HIS A 1 99 ? -36.010 9.107 47.408 1.00 90.31 99 HIS A C 1
ATOM 760 O O . HIS A 1 99 ? -36.905 9.420 48.189 1.00 90.31 99 HIS A O 1
ATOM 766 N N . GLU A 1 100 ? -35.694 7.837 47.133 1.00 90.56 100 GLU A N 1
ATOM 767 C CA . GLU A 1 100 ? -36.358 6.678 47.749 1.00 90.56 100 GLU A CA 1
ATOM 768 C C . GLU A 1 100 ? -36.083 6.597 49.259 1.00 90.56 100 GLU A C 1
ATOM 770 O O . GLU A 1 100 ? -36.986 6.291 50.029 1.00 90.56 100 GLU A O 1
ATOM 775 N N . LEU A 1 101 ? -34.861 6.923 49.697 1.00 84.25 101 LEU A N 1
ATOM 776 C CA . LEU A 1 101 ? -34.473 6.916 51.115 1.00 84.25 101 LEU A CA 1
ATOM 777 C C . LEU A 1 101 ? -35.062 8.079 51.931 1.00 84.25 101 LEU A C 1
ATOM 779 O O . LEU A 1 101 ? -35.112 7.997 53.158 1.00 84.25 101 LEU A O 1
ATOM 783 N N . ALA A 1 102 ? -35.454 9.172 51.274 1.00 74.50 102 ALA A N 1
ATOM 784 C CA . ALA A 1 102 ? -36.031 10.354 51.915 1.00 74.50 102 ALA A CA 1
ATOM 785 C C . ALA A 1 102 ? -37.566 10.286 52.089 1.00 74.50 102 ALA A C 1
ATOM 787 O O . ALA A 1 102 ? -38.151 11.244 52.605 1.00 74.50 102 ALA A O 1
ATOM 788 N N . GLN A 1 103 ? -38.208 9.195 51.651 1.00 49.91 103 GLN A N 1
ATOM 789 C CA . GLN A 1 103 ? -39.616 8.868 51.926 1.00 49.91 103 GLN A CA 1
ATOM 790 C C . GLN A 1 103 ? -39.766 7.989 53.168 1.00 49.91 103 GLN A C 1
ATOM 792 O O . GLN A 1 103 ? -40.805 8.160 53.847 1.00 49.91 103 GLN A O 1
#

pLDDT: mean 81.98, std 11.66, range [46.28, 96.06]